Protein AF-F0ZS55-F1 (afdb_monomer_lite)

Organism: Dictyostelium purpureum (NCBI:txid5786)

Secondary structure (DSSP, 8-state):
--EEEETTEEEETTTEEEEEETTEEEEEEEGGG--EEEEEEEEEEEEETTTTEEEEEEEEEEEE-SSS-BS---EE--TTT--BSSTTSEES-EE-SSSTTEEE--TT---B-TT-EEEEEEEE-

Structure (mmCIF, N/CA/C/O backbone):
data_AF-F0ZS55-F1
#
_entry.id   AF-F0ZS55-F1
#
loop_
_atom_site.group_PDB
_atom_site.id
_atom_site.type_symbol
_atom_site.label_atom_id
_atom_site.label_alt_id
_atom_site.label_comp_id
_atom_site.label_asym_id
_atom_site.label_entity_id
_atom_site.label_seq_id
_atom_site.pdbx_PDB_ins_code
_atom_site.Cartn_x
_atom_site.Cartn_y
_atom_site.Cartn_z
_atom_site.occupancy
_atom_site.B_iso_or_equiv
_atom_site.auth_seq_id
_atom_site.auth_comp_id
_atom_site.auth_asym_id
_atom_site.auth_atom_id
_atom_site.pdbx_PDB_model_num
ATOM 1 N N . SER A 1 1 ? 10.997 18.902 4.520 1.00 51.28 1 SER A N 1
ATOM 2 C CA . SER A 1 1 ? 10.931 17.655 3.742 1.00 51.28 1 SER A CA 1
ATOM 3 C C . SER A 1 1 ? 11.468 16.533 4.586 1.00 51.28 1 SER A C 1
ATOM 5 O O . SER A 1 1 ? 12.341 16.798 5.405 1.00 51.28 1 SER A O 1
ATOM 7 N N . PHE A 1 2 ? 10.948 15.321 4.417 1.00 63.56 2 PHE A N 1
ATOM 8 C CA . PHE A 1 2 ? 11.659 14.123 4.849 1.00 63.56 2 PHE A CA 1
ATOM 9 C C . PHE A 1 2 ? 12.439 13.619 3.635 1.00 63.56 2 PHE A C 1
ATOM 11 O O . PHE A 1 2 ? 11.859 13.482 2.559 1.00 63.56 2 PHE A O 1
ATOM 18 N N . ASN A 1 3 ? 13.739 13.416 3.778 1.00 79.75 3 ASN A N 1
ATOM 19 C CA . ASN A 1 3 ? 14.550 12.845 2.710 1.00 79.75 3 ASN A CA 1
ATOM 20 C C . ASN A 1 3 ? 14.797 11.372 3.027 1.00 79.75 3 ASN A C 1
ATOM 22 O O . ASN A 1 3 ? 14.890 11.013 4.201 1.00 79.75 3 ASN A O 1
ATOM 26 N N . TYR A 1 4 ? 14.907 10.526 2.008 1.00 75.19 4 TYR A N 1
ATOM 27 C CA . TYR A 1 4 ? 15.179 9.101 2.195 1.00 75.19 4 TYR A CA 1
ATOM 28 C C . TYR A 1 4 ? 16.254 8.605 1.229 1.00 75.19 4 TYR A C 1
ATOM 30 O O . TYR A 1 4 ? 16.456 9.162 0.147 1.00 75.19 4 TYR A O 1
ATOM 38 N N . SER A 1 5 ? 16.979 7.572 1.652 1.00 79.19 5 SER A N 1
ATOM 39 C CA . SER A 1 5 ? 18.121 7.041 0.910 1.00 79.19 5 SER A CA 1
ATOM 40 C C . SER A 1 5 ? 17.681 6.179 -0.273 1.00 79.19 5 SER A C 1
ATOM 42 O O . SER A 1 5 ? 16.816 5.313 -0.142 1.00 79.19 5 SER A O 1
ATOM 44 N N . CYS A 1 6 ? 18.347 6.369 -1.408 1.00 81.19 6 CYS A N 1
ATOM 45 C CA . CYS A 1 6 ? 18.197 5.596 -2.635 1.00 81.19 6 CYS A CA 1
ATOM 46 C C . CYS A 1 6 ? 19.583 5.194 -3.156 1.00 81.19 6 CYS A C 1
ATOM 48 O O . CYS A 1 6 ? 20.138 5.816 -4.060 1.00 81.19 6 CYS A O 1
ATOM 50 N N . GLY A 1 7 ? 20.208 4.191 -2.534 1.00 81.38 7 GLY A N 1
ATOM 51 C CA . GLY A 1 7 ? 21.609 3.861 -2.819 1.00 81.38 7 GLY A CA 1
ATOM 52 C C . GLY A 1 7 ? 22.531 5.039 -2.475 1.00 81.38 7 GLY A C 1
ATOM 53 O O . GLY A 1 7 ? 22.480 5.495 -1.334 1.00 81.38 7 GLY A O 1
ATOM 54 N N . PRO A 1 8 ? 23.355 5.547 -3.414 1.00 82.25 8 PRO A N 1
ATOM 55 C CA . PRO A 1 8 ? 24.202 6.715 -3.165 1.00 82.25 8 PRO A CA 1
ATOM 56 C C . PRO A 1 8 ? 23.432 8.049 -3.200 1.00 82.25 8 PRO A C 1
ATOM 58 O O . PRO A 1 8 ? 24.017 9.091 -2.913 1.00 82.25 8 PRO A O 1
ATOM 61 N N . TYR A 1 9 ? 22.144 8.040 -3.563 1.00 84.19 9 TYR A N 1
ATOM 62 C CA . TYR A 1 9 ? 21.318 9.238 -3.713 1.00 84.19 9 TYR A CA 1
ATOM 63 C C . TYR A 1 9 ? 20.418 9.478 -2.495 1.00 84.19 9 TYR A C 1
ATOM 65 O O . TYR A 1 9 ? 20.112 8.565 -1.728 1.00 84.19 9 TYR A O 1
ATOM 73 N N . THR A 1 10 ? 19.969 10.720 -2.326 1.00 86.38 10 THR A N 1
ATOM 74 C CA . THR A 1 10 ? 19.010 11.135 -1.292 1.00 86.38 10 THR A CA 1
ATOM 75 C C . THR A 1 10 ? 17.831 11.820 -1.973 1.00 86.38 10 THR A C 1
ATOM 77 O O . THR A 1 10 ? 18.032 12.866 -2.583 1.00 86.38 10 THR A O 1
ATOM 80 N N . CYS A 1 11 ? 16.634 11.237 -1.884 1.00 85.88 11 CYS A N 1
ATOM 81 C CA . CYS A 1 11 ? 15.445 11.722 -2.593 1.00 85.88 11 CYS A CA 1
ATOM 82 C C . CYS A 1 11 ? 14.541 12.556 -1.675 1.00 85.88 11 CYS A C 1
ATOM 84 O O . CYS A 1 11 ? 14.368 12.209 -0.499 1.00 85.88 11 CYS A O 1
ATOM 86 N N . ASP A 1 12 ? 13.916 13.612 -2.203 1.00 85.38 12 ASP A N 1
ATOM 87 C CA . ASP A 1 12 ? 12.856 14.346 -1.497 1.00 85.38 12 ASP A CA 1
ATOM 88 C C . ASP A 1 12 ? 11.537 13.558 -1.567 1.00 85.38 12 ASP A C 1
ATOM 90 O O . ASP A 1 12 ? 10.922 13.428 -2.625 1.00 85.38 12 ASP A O 1
ATOM 94 N N . SER A 1 13 ? 11.053 13.070 -0.418 1.00 76.06 13 SER A N 1
ATOM 95 C CA . SER A 1 13 ? 9.798 12.297 -0.312 1.00 76.06 13 SER A CA 1
ATOM 96 C C . SER A 1 13 ? 8.555 12.974 -0.892 1.00 76.06 13 SER A C 1
ATOM 98 O O . SER A 1 13 ? 7.564 12.292 -1.170 1.00 76.06 13 SER A O 1
ATOM 100 N N . LYS A 1 14 ? 8.562 14.299 -1.070 1.00 78.38 14 LYS A N 1
ATOM 101 C CA . LYS A 1 14 ? 7.415 15.025 -1.624 1.00 78.38 14 LYS A CA 1
ATOM 102 C C . LYS A 1 14 ? 7.340 14.956 -3.141 1.00 78.38 14 LYS A C 1
ATOM 104 O O . LYS A 1 14 ? 6.233 14.979 -3.675 1.00 78.38 14 LYS A O 1
ATOM 109 N N . VAL A 1 15 ? 8.483 14.909 -3.818 1.00 82.31 15 VAL A N 1
ATOM 110 C CA . VAL A 1 15 ? 8.566 15.117 -5.273 1.00 82.31 15 VAL A CA 1
ATOM 111 C C . VAL A 1 15 ? 9.338 14.026 -6.002 1.00 82.31 15 VAL A C 1
ATOM 113 O O . VAL A 1 15 ? 9.244 13.960 -7.219 1.00 82.31 15 VAL A O 1
ATOM 116 N N . GLU A 1 16 ? 10.042 13.137 -5.302 1.00 86.81 16 GLU A N 1
ATOM 117 C CA . GLU A 1 16 ? 10.911 12.131 -5.913 1.00 86.81 16 GLU A CA 1
ATOM 118 C C . GLU A 1 16 ? 10.654 10.713 -5.398 1.00 86.81 16 GLU A C 1
ATOM 120 O O . GLU A 1 16 ? 10.318 10.469 -4.233 1.00 86.81 16 GLU A O 1
ATOM 125 N N . VAL A 1 17 ? 10.870 9.752 -6.294 1.00 84.38 17 VAL A 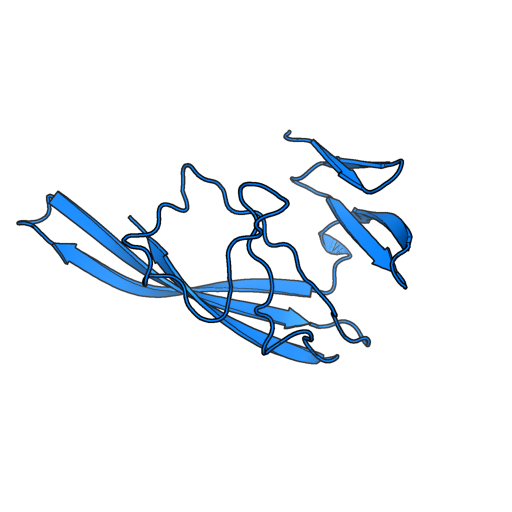N 1
ATOM 126 C CA . VAL A 1 17 ? 10.759 8.316 -6.049 1.00 84.38 17 VAL A CA 1
ATOM 127 C C . VAL A 1 17 ? 12.109 7.654 -6.326 1.00 84.38 17 VAL A C 1
ATOM 129 O O . VAL A 1 17 ? 12.734 7.921 -7.350 1.00 84.38 17 VAL A O 1
ATOM 132 N N . CYS A 1 18 ? 12.565 6.790 -5.420 1.00 84.50 18 CYS A N 1
ATOM 133 C CA . CYS A 1 18 ? 13.735 5.953 -5.653 1.00 84.50 18 CYS A CA 1
ATOM 134 C C . CYS A 1 18 ? 13.393 4.861 -6.665 1.00 84.50 18 CYS A C 1
ATOM 136 O O . CYS A 1 18 ? 12.535 4.016 -6.399 1.00 84.50 18 CYS A O 1
ATOM 138 N N . GLN A 1 19 ? 14.068 4.866 -7.812 1.00 84.25 19 GLN A N 1
ATOM 139 C CA . GLN A 1 19 ? 13.919 3.830 -8.823 1.00 84.25 19 GLN A CA 1
ATOM 140 C C . GLN A 1 19 ? 15.082 2.843 -8.741 1.00 84.25 19 GLN A C 1
ATOM 142 O O . GLN A 1 19 ? 16.249 3.234 -8.712 1.00 84.25 19 GLN A O 1
ATOM 147 N N . SER A 1 20 ? 14.761 1.551 -8.765 1.00 81.25 20 SER A N 1
ATOM 148 C CA . SER A 1 20 ? 15.753 0.492 -8.934 1.00 81.25 20 SER A CA 1
ATOM 149 C C . SER A 1 20 ? 15.449 -0.292 -10.208 1.00 81.25 20 SER A C 1
ATOM 151 O O . SER A 1 20 ? 14.344 -0.811 -10.374 1.00 81.25 20 SER A O 1
ATOM 153 N N . ILE A 1 21 ? 16.426 -0.404 -11.106 1.00 77.06 21 ILE A N 1
ATOM 154 C CA . ILE A 1 21 ? 16.320 -1.177 -12.347 1.00 77.06 21 ILE A CA 1
ATOM 155 C C . ILE A 1 21 ? 17.273 -2.367 -12.238 1.00 77.06 21 ILE A C 1
ATOM 157 O O . ILE A 1 21 ? 18.453 -2.207 -11.943 1.00 77.06 21 ILE A O 1
ATOM 161 N N . TYR A 1 22 ? 16.749 -3.583 -12.422 1.00 79.56 22 TYR A N 1
ATOM 162 C CA . TYR A 1 22 ? 17.505 -4.835 -12.244 1.00 79.56 22 TYR A CA 1
ATOM 163 C C . TYR A 1 22 ? 18.205 -4.957 -10.874 1.00 79.56 22 TYR A C 1
ATOM 165 O O . TYR A 1 22 ? 19.289 -5.521 -10.768 1.00 79.56 22 TYR A O 1
ATOM 173 N N . GLY A 1 23 ? 17.587 -4.417 -9.817 1.00 72.00 23 GLY A N 1
ATOM 174 C CA . GLY A 1 23 ? 18.137 -4.442 -8.455 1.00 72.00 23 GLY A CA 1
ATOM 175 C C . GLY A 1 23 ? 19.228 -3.402 -8.180 1.00 72.00 23 GLY A C 1
ATOM 176 O O . GLY A 1 23 ? 19.738 -3.345 -7.065 1.00 72.00 23 GLY A O 1
ATOM 177 N N . ILE A 1 24 ? 19.565 -2.558 -9.157 1.00 77.38 24 ILE A N 1
ATOM 178 C CA . ILE A 1 24 ? 20.514 -1.455 -9.003 1.00 77.38 24 ILE A CA 1
ATOM 179 C C . ILE A 1 24 ? 19.715 -0.169 -8.808 1.00 77.38 24 ILE A C 1
ATOM 181 O O . ILE A 1 24 ? 18.821 0.121 -9.599 1.00 77.38 24 ILE A O 1
ATOM 185 N N . ASN A 1 25 ? 20.021 0.593 -7.755 1.00 80.81 25 ASN A N 1
ATOM 186 C CA . ASN A 1 25 ? 19.424 1.913 -7.539 1.00 80.81 25 ASN A CA 1
ATOM 187 C C . ASN A 1 25 ? 19.884 2.861 -8.654 1.00 80.81 25 ASN A C 1
ATOM 189 O O . ASN A 1 25 ? 21.054 3.233 -8.698 1.00 80.81 25 ASN A O 1
ATOM 193 N N . ASP A 1 26 ? 18.955 3.222 -9.536 1.00 81.19 26 ASP A N 1
ATOM 194 C CA . ASP A 1 26 ? 19.176 4.050 -10.731 1.00 81.19 26 ASP A CA 1
ATOM 195 C C . ASP A 1 26 ? 18.955 5.550 -10.448 1.00 81.19 26 ASP A C 1
ATOM 197 O O . ASP A 1 26 ? 19.153 6.405 -11.304 1.00 81.19 26 ASP A O 1
ATOM 201 N N . GLY A 1 27 ? 18.580 5.880 -9.207 1.00 86.44 27 GLY A N 1
ATOM 202 C CA . GLY A 1 27 ? 18.526 7.242 -8.690 1.00 86.44 27 GLY A CA 1
ATOM 203 C C . GLY A 1 27 ? 17.133 7.721 -8.305 1.00 86.44 27 GLY A C 1
ATOM 204 O O . GLY A 1 27 ? 16.163 6.960 -8.255 1.00 86.44 27 GLY A O 1
ATOM 205 N N . CYS A 1 28 ? 17.068 9.011 -7.977 1.00 88.12 28 CYS A N 1
ATOM 206 C CA . CYS A 1 28 ? 15.828 9.713 -7.679 1.00 88.12 28 CYS A CA 1
ATOM 207 C C . CYS A 1 28 ? 15.210 10.188 -8.991 1.00 88.12 28 CYS A C 1
ATOM 209 O O . CYS A 1 28 ? 15.824 10.958 -9.732 1.00 88.12 28 CYS A O 1
ATOM 211 N N . ILE A 1 29 ? 13.996 9.733 -9.277 1.00 88.62 29 ILE A N 1
ATOM 212 C CA . ILE A 1 29 ? 13.216 10.228 -10.407 1.00 88.62 29 ILE A CA 1
ATOM 213 C C . ILE A 1 29 ? 12.068 11.098 -9.892 1.00 88.62 29 ILE A C 1
ATOM 215 O O . ILE A 1 29 ? 11.492 10.782 -8.848 1.00 88.62 29 ILE A O 1
ATOM 219 N N . PRO A 1 30 ? 11.697 12.173 -10.604 1.00 85.75 30 PRO A N 1
ATOM 220 C CA . PRO A 1 30 ? 10.520 12.950 -10.250 1.00 85.75 30 PRO A CA 1
ATOM 221 C C . PRO A 1 30 ? 9.265 12.074 -10.242 1.00 85.75 30 PRO A C 1
ATOM 223 O O . PRO A 1 30 ? 9.068 11.240 -11.131 1.00 85.75 30 PRO A O 1
ATOM 226 N N . ARG A 1 31 ? 8.408 12.257 -9.240 1.00 77.94 31 ARG A N 1
ATOM 227 C CA . ARG A 1 31 ? 7.209 11.443 -9.015 1.00 77.94 31 ARG A CA 1
ATOM 228 C C . ARG A 1 31 ? 6.223 11.548 -10.172 1.00 77.94 31 ARG A C 1
ATOM 230 O O . ARG A 1 31 ? 5.559 10.572 -10.487 1.00 77.94 31 ARG A O 1
ATOM 237 N N . GLU A 1 32 ? 6.167 12.693 -10.842 1.00 77.75 32 GLU A N 1
ATOM 238 C CA . GLU A 1 32 ? 5.361 12.914 -12.043 1.00 77.75 32 GLU A CA 1
ATOM 239 C C . GLU A 1 32 ? 5.843 12.123 -13.266 1.00 77.75 32 GLU A C 1
ATOM 241 O O . GLU A 1 32 ? 5.091 11.974 -14.223 1.00 77.75 32 GLU A O 1
ATOM 246 N N . LYS A 1 33 ? 7.079 11.607 -13.244 1.00 80.19 33 LYS A N 1
ATOM 247 C CA . LYS A 1 33 ? 7.604 10.690 -14.267 1.00 80.19 33 LYS A CA 1
ATOM 248 C C . LYS A 1 33 ? 7.395 9.222 -13.901 1.00 80.19 33 LYS A C 1
ATOM 250 O O . LYS A 1 33 ? 7.775 8.343 -14.673 1.00 80.19 33 LYS A O 1
ATOM 255 N N . LEU A 1 34 ? 6.846 8.944 -12.718 1.00 78.38 34 LEU A N 1
ATOM 256 C CA . LEU A 1 34 ? 6.515 7.593 -12.310 1.00 78.38 34 LEU A CA 1
ATOM 257 C C . LEU A 1 34 ? 5.174 7.210 -12.940 1.00 78.38 34 LEU A C 1
ATOM 259 O O . LEU A 1 34 ? 4.115 7.622 -12.477 1.00 78.38 34 LEU A O 1
ATOM 263 N N . ASP A 1 35 ? 5.210 6.334 -13.938 1.00 83.19 35 ASP A N 1
ATOM 264 C CA . ASP A 1 35 ? 4.004 5.744 -14.537 1.00 83.19 35 ASP A CA 1
ATOM 265 C C . ASP A 1 35 ? 3.366 4.661 -13.633 1.00 83.19 35 ASP A C 1
ATOM 267 O O . ASP A 1 35 ? 2.630 3.784 -14.083 1.00 83.19 35 ASP A O 1
ATOM 271 N N . VAL A 1 36 ? 3.628 4.704 -12.327 1.00 88.50 36 VAL A N 1
ATOM 272 C CA . VAL A 1 36 ? 2.984 3.864 -11.314 1.00 88.50 36 VAL A CA 1
ATOM 273 C C . VAL A 1 36 ? 2.168 4.778 -10.416 1.00 88.50 36 VAL A C 1
ATOM 275 O O . VAL A 1 36 ? 2.702 5.719 -9.831 1.00 88.50 36 VAL A O 1
ATOM 278 N N . SER A 1 37 ? 0.873 4.510 -10.292 1.00 90.06 37 SER A N 1
ATOM 279 C CA . SER A 1 37 ? -0.025 5.324 -9.474 1.00 90.06 37 SER A CA 1
ATOM 280 C C . SER A 1 37 ? -0.673 4.500 -8.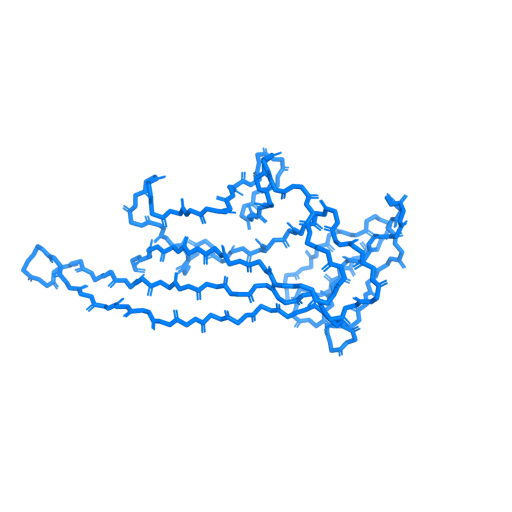373 1.00 90.06 37 SER A C 1
ATOM 282 O O . SER A 1 37 ? -0.863 3.293 -8.503 1.00 90.06 37 SER A O 1
ATOM 284 N N . ILE A 1 38 ? -1.002 5.171 -7.271 1.00 92.19 38 ILE A N 1
ATOM 285 C CA . ILE A 1 38 ? -1.829 4.623 -6.201 1.00 92.19 38 ILE A CA 1
ATOM 286 C C . ILE A 1 38 ? -3.069 5.499 -6.065 1.00 92.19 38 ILE A C 1
ATOM 288 O O . ILE A 1 38 ? -2.964 6.723 -5.981 1.00 92.19 38 ILE A O 1
ATOM 292 N N . ILE A 1 39 ? -4.238 4.873 -6.084 1.00 93.88 39 ILE A N 1
ATOM 293 C CA . ILE A 1 39 ? -5.531 5.546 -5.967 1.00 93.88 39 ILE A CA 1
ATOM 294 C C . ILE A 1 39 ? -6.264 4.916 -4.793 1.00 93.88 39 ILE A C 1
ATOM 296 O O . ILE A 1 39 ? -6.464 3.704 -4.781 1.00 93.88 39 ILE A O 1
ATOM 300 N N . THR A 1 40 ? -6.660 5.725 -3.816 1.00 95.25 40 THR A N 1
ATOM 301 C CA . THR A 1 40 ? -7.451 5.279 -2.667 1.00 95.25 40 THR A CA 1
ATOM 302 C C . THR A 1 40 ? -8.920 5.632 -2.862 1.00 95.25 40 THR A C 1
ATOM 304 O O . THR A 1 40 ? -9.264 6.710 -3.349 1.00 95.25 40 THR A O 1
ATOM 307 N N . LYS A 1 41 ? -9.800 4.714 -2.474 1.00 97.19 41 LYS A N 1
ATOM 308 C CA . LYS A 1 41 ? -11.248 4.874 -2.502 1.00 97.19 41 LYS A CA 1
ATOM 309 C C . LYS A 1 41 ? -11.804 4.522 -1.131 1.00 97.19 41 LYS A C 1
ATOM 311 O O . LYS A 1 41 ? -11.598 3.411 -0.655 1.00 97.19 41 LYS A O 1
ATOM 316 N N . GLU A 1 42 ? -12.528 5.455 -0.524 1.00 97.62 42 GLU A N 1
ATOM 317 C CA . GLU A 1 42 ? -13.314 5.174 0.676 1.00 97.62 42 GLU A CA 1
ATOM 318 C C . GLU A 1 42 ? -14.456 4.212 0.329 1.00 97.62 42 GLU A C 1
ATOM 320 O O . GLU A 1 42 ? -15.204 4.433 -0.630 1.00 97.62 42 GLU A O 1
ATOM 325 N N . ILE A 1 43 ? -14.553 3.119 1.081 1.00 98.19 43 ILE A N 1
ATOM 326 C CA . ILE A 1 43 ? -15.578 2.086 0.912 1.00 98.19 43 ILE A CA 1
ATOM 327 C C . ILE A 1 43 ? -16.700 2.282 1.921 1.00 98.19 43 ILE A C 1
ATOM 329 O O . ILE A 1 43 ? -17.871 2.192 1.554 1.00 98.19 43 ILE A O 1
ATOM 333 N N . ASN A 1 44 ? -16.347 2.537 3.179 1.00 97.56 44 ASN A N 1
ATOM 334 C CA . ASN A 1 44 ? -17.303 2.734 4.256 1.00 97.56 44 ASN A CA 1
ATOM 335 C C . ASN A 1 44 ? -16.673 3.516 5.411 1.00 97.56 44 ASN A C 1
ATOM 337 O O . ASN A 1 44 ? -15.473 3.395 5.646 1.00 97.56 44 ASN A O 1
ATOM 341 N N . SER A 1 45 ? -17.513 4.214 6.169 1.00 97.56 45 SER A N 1
ATOM 342 C CA . SER A 1 45 ? -17.145 4.934 7.387 1.00 97.56 45 SER A CA 1
ATOM 343 C C . SER A 1 45 ? -18.202 4.681 8.456 1.00 97.56 45 SER A C 1
ATOM 345 O O . SER A 1 45 ? -19.400 4.774 8.179 1.00 97.56 45 SER A O 1
ATOM 347 N N . TRP A 1 46 ? -17.788 4.338 9.674 1.00 97.19 46 TRP A N 1
ATOM 348 C CA . TRP A 1 46 ? -18.708 4.088 10.785 1.00 97.19 46 TRP A CA 1
ATOM 349 C C . TRP A 1 46 ? -18.083 4.455 12.125 1.00 97.19 46 TRP A C 1
ATOM 351 O O . TRP A 1 46 ? -16.878 4.675 12.232 1.00 97.19 46 TRP A O 1
ATOM 361 N N . SER A 1 47 ? -18.925 4.508 13.153 1.00 96.50 47 SER A N 1
ATOM 362 C CA . SER A 1 47 ? -18.489 4.754 14.520 1.00 96.50 47 SER A CA 1
ATOM 363 C C . SER A 1 47 ? -18.901 3.607 15.433 1.00 96.50 47 SER A C 1
ATOM 365 O O . SER A 1 47 ? -19.989 3.045 15.293 1.00 96.50 47 SER A O 1
ATOM 367 N N . GLU A 1 48 ? -18.052 3.284 16.400 1.00 93.19 48 GLU A N 1
ATOM 368 C CA . GLU A 1 48 ? -18.325 2.297 17.446 1.00 93.19 48 GLU A CA 1
ATOM 369 C C . GLU A 1 48 ? -18.243 2.953 18.834 1.00 93.19 48 GLU A C 1
ATOM 371 O O . GLU A 1 48 ? -17.952 4.147 18.983 1.00 93.19 48 GLU A O 1
ATOM 376 N N . ASN A 1 49 ? -18.584 2.186 19.875 1.00 91.38 49 ASN A N 1
ATOM 377 C CA . ASN A 1 49 ? -18.468 2.615 21.271 1.00 91.38 49 ASN A CA 1
ATOM 378 C C . ASN A 1 49 ? -19.177 3.947 21.589 1.00 91.38 49 ASN A C 1
ATOM 380 O O . ASN A 1 49 ? -18.644 4.806 22.293 1.00 91.38 49 ASN A O 1
ATOM 384 N N . ASN A 1 50 ? -20.418 4.099 21.105 1.00 89.81 50 ASN A N 1
ATOM 385 C CA . ASN A 1 50 ? -21.230 5.318 21.238 1.00 89.81 50 ASN A CA 1
ATOM 386 C C . ASN A 1 50 ? -20.537 6.565 20.651 1.00 89.81 50 ASN A C 1
ATOM 388 O O . ASN A 1 50 ? -20.472 7.604 21.309 1.00 89.81 50 ASN A O 1
ATOM 392 N N . ASN A 1 51 ? -20.036 6.460 19.416 1.00 87.12 51 ASN A N 1
ATOM 393 C CA . ASN A 1 51 ? -19.355 7.529 18.672 1.00 87.12 51 ASN A CA 1
ATOM 394 C C . ASN A 1 51 ? -18.016 7.982 19.273 1.00 87.12 51 ASN A C 1
ATOM 396 O O . ASN A 1 51 ? -17.616 9.134 19.100 1.00 87.12 51 ASN A O 1
ATOM 400 N N . LYS A 1 52 ? -17.330 7.096 19.999 1.00 90.62 52 LYS A N 1
ATOM 401 C CA . LYS A 1 52 ? -16.001 7.389 20.557 1.00 90.62 52 LYS A CA 1
ATOM 402 C C . LYS A 1 52 ? -14.866 6.987 19.628 1.00 90.62 52 LYS A C 1
ATOM 404 O O . LYS A 1 52 ? -13.802 7.591 19.696 1.00 90.62 52 LYS A O 1
ATOM 409 N N . GLU A 1 53 ? -15.106 5.999 18.780 1.00 93.00 53 GLU A N 1
ATOM 410 C CA . GLU A 1 53 ? -14.136 5.473 17.828 1.00 93.00 53 GLU A CA 1
ATOM 411 C C . GLU A 1 53 ? -14.744 5.593 16.440 1.00 93.00 53 GLU A C 1
ATOM 413 O O . GLU A 1 53 ? -15.893 5.195 16.238 1.00 93.00 53 GLU A O 1
ATOM 418 N N . ASN A 1 54 ? -13.998 6.184 15.514 1.00 95.38 54 ASN A N 1
ATOM 419 C CA . ASN A 1 54 ? -14.397 6.308 14.122 1.00 95.38 54 ASN A CA 1
ATOM 420 C C . ASN A 1 54 ? -13.462 5.440 13.304 1.00 95.38 54 ASN A C 1
ATOM 422 O O . ASN A 1 54 ? -12.261 5.461 13.529 1.00 95.38 54 ASN A O 1
ATOM 426 N N . PHE A 1 55 ? -14.022 4.694 12.366 1.00 97.44 55 PHE A N 1
ATOM 427 C CA . PHE A 1 55 ? -13.255 3.834 11.490 1.00 97.44 55 PHE A CA 1
ATOM 428 C C . PHE A 1 55 ? -13.624 4.129 10.050 1.00 97.44 55 PHE A C 1
ATOM 430 O O . PHE A 1 55 ? -14.800 4.322 9.725 1.00 97.44 55 PHE A O 1
ATOM 437 N N . THR A 1 56 ? -12.616 4.125 9.186 1.00 98.00 56 THR A N 1
ATOM 438 C CA . THR A 1 56 ? -12.808 4.259 7.744 1.00 98.00 56 THR A CA 1
ATOM 439 C C . THR A 1 56 ? -12.122 3.118 7.015 1.00 98.00 56 THR A C 1
ATOM 441 O O . THR A 1 56 ? -10.935 2.854 7.213 1.00 98.00 56 THR A O 1
ATOM 444 N N . GLN A 1 57 ? -12.876 2.443 6.154 1.00 98.19 57 GLN A N 1
ATOM 445 C CA . GLN A 1 57 ? -12.384 1.404 5.266 1.00 98.19 57 GLN A CA 1
ATOM 446 C C . GLN A 1 57 ? -12.022 1.996 3.905 1.00 98.19 57 GLN A C 1
ATOM 448 O O . GLN A 1 57 ? -12.833 2.689 3.283 1.00 98.19 57 GLN A O 1
ATOM 453 N N . TYR A 1 58 ? -10.851 1.627 3.396 1.00 98.31 58 TYR A N 1
ATOM 454 C CA . TYR A 1 58 ? -10.373 2.009 2.075 1.00 98.31 58 TYR A CA 1
ATOM 455 C C . TYR A 1 58 ? -9.980 0.794 1.239 1.00 98.31 58 TYR A C 1
ATOM 457 O O . TYR A 1 58 ? -9.365 -0.146 1.743 1.00 98.31 58 TYR A O 1
ATOM 465 N N . ASP A 1 59 ? -10.245 0.888 -0.062 1.00 98.00 59 ASP A N 1
ATOM 466 C CA . ASP A 1 59 ? -9.537 0.119 -1.081 1.00 98.00 59 ASP A CA 1
ATOM 467 C C . ASP A 1 59 ? -8.480 1.017 -1.729 1.00 98.00 59 ASP A C 1
ATOM 469 O O . ASP A 1 59 ? -8.735 2.177 -2.061 1.00 98.00 59 ASP A O 1
ATOM 473 N N . ALA A 1 60 ? -7.292 0.473 -1.949 1.00 97.19 60 ALA A N 1
ATOM 474 C CA . ALA A 1 60 ? -6.186 1.123 -2.624 1.00 97.19 60 ALA A CA 1
ATOM 475 C C . ALA A 1 60 ? -5.771 0.315 -3.856 1.00 97.19 60 ALA A C 1
ATOM 477 O O . ALA A 1 60 ? -5.471 -0.877 -3.784 1.00 97.19 60 ALA A O 1
ATOM 478 N N . ILE A 1 61 ? -5.746 0.988 -5.003 1.00 96.94 61 ILE A N 1
ATOM 479 C CA . ILE A 1 61 ? -5.421 0.407 -6.302 1.00 96.94 61 ILE A CA 1
ATOM 480 C C . ILE A 1 61 ? -4.044 0.912 -6.711 1.00 96.94 61 ILE A C 1
ATOM 482 O O . ILE A 1 61 ? -3.872 2.103 -6.973 1.00 96.94 61 ILE A O 1
ATOM 486 N N . ILE A 1 62 ? -3.075 0.004 -6.787 1.00 95.50 62 ILE A N 1
ATOM 487 C CA . ILE A 1 62 ? -1.765 0.254 -7.384 1.00 95.50 62 ILE A CA 1
ATOM 488 C C . ILE A 1 62 ? -1.873 -0.096 -8.863 1.00 95.50 62 ILE A C 1
ATOM 490 O O . ILE A 1 62 ? -2.081 -1.256 -9.213 1.00 95.50 62 ILE A O 1
ATOM 494 N N . GLN A 1 63 ? -1.733 0.893 -9.735 1.00 95.75 63 GLN A N 1
ATOM 495 C CA . GLN A 1 63 ? -1.760 0.705 -11.177 1.00 95.75 63 GLN A CA 1
ATOM 496 C C . GLN A 1 63 ? -0.335 0.758 -11.728 1.00 95.75 63 GLN A C 1
ATOM 498 O O . GLN A 1 63 ? 0.350 1.775 -11.610 1.00 95.75 63 GLN A O 1
ATOM 503 N N . ASN A 1 64 ? 0.091 -0.327 -12.373 1.00 94.56 64 ASN A N 1
ATOM 504 C CA . ASN A 1 64 ? 1.333 -0.371 -13.125 1.00 94.56 64 ASN A CA 1
ATOM 505 C C . ASN A 1 64 ? 1.074 0.081 -14.574 1.00 94.56 64 ASN A C 1
ATOM 507 O O . ASN A 1 64 ? 0.593 -0.714 -15.380 1.00 94.56 64 ASN A O 1
ATOM 511 N N . ASN A 1 65 ? 1.378 1.337 -14.919 1.00 91.44 65 ASN A N 1
ATOM 512 C CA . ASN A 1 65 ? 1.286 1.822 -16.306 1.00 91.44 65 ASN A CA 1
ATOM 513 C C . ASN A 1 65 ? 2.617 1.727 -17.065 1.00 91.44 65 ASN A C 1
ATOM 515 O O . ASN A 1 65 ? 2.666 2.104 -18.235 1.00 91.44 65 ASN A O 1
ATOM 519 N N . VAL A 1 66 ? 3.686 1.198 -16.452 1.00 86.56 66 VAL A N 1
ATOM 520 C CA . VAL A 1 66 ? 4.930 0.938 -17.186 1.00 86.56 66 VAL A CA 1
ATOM 521 C C . VAL A 1 66 ? 4.814 -0.331 -18.033 1.00 86.56 66 VAL A C 1
ATOM 523 O O . VAL A 1 66 ? 4.014 -1.233 -17.778 1.00 86.56 66 VAL A O 1
ATOM 526 N N . ASN A 1 67 ? 5.681 -0.443 -19.038 1.00 88.00 67 ASN A N 1
ATOM 527 C CA . ASN A 1 67 ? 5.797 -1.615 -19.910 1.00 88.00 67 ASN A CA 1
ATOM 528 C C . ASN A 1 67 ? 6.647 -2.754 -19.309 1.00 88.00 67 ASN A C 1
ATOM 530 O O . ASN A 1 67 ? 7.219 -3.554 -20.050 1.00 88.00 67 ASN A O 1
ATOM 534 N N . ARG A 1 68 ? 6.777 -2.810 -17.978 1.00 87.75 68 ARG A N 1
ATOM 535 C CA . ARG A 1 68 ? 7.583 -3.806 -17.257 1.00 87.75 68 ARG A CA 1
ATOM 536 C C . ARG A 1 68 ? 6.873 -4.272 -15.998 1.00 87.75 68 ARG A C 1
ATOM 538 O O . ARG A 1 68 ? 6.042 -3.567 -15.440 1.00 87.75 68 ARG A O 1
ATOM 545 N N . ASP A 1 69 ? 7.255 -5.449 -15.536 1.00 90.62 69 ASP A N 1
ATOM 546 C CA . ASP A 1 69 ? 6.757 -6.013 -14.291 1.00 90.62 69 ASP A CA 1
ATOM 547 C C . ASP A 1 69 ? 7.384 -5.318 -13.077 1.00 90.62 69 ASP A C 1
ATOM 549 O O . ASP A 1 69 ? 8.607 -5.179 -12.986 1.00 90.62 69 ASP A O 1
ATOM 553 N N . ILE A 1 70 ? 6.554 -4.934 -12.108 1.00 90.25 70 ILE A N 1
ATOM 554 C CA . ILE A 1 70 ? 7.007 -4.455 -10.799 1.00 90.25 70 ILE A CA 1
ATOM 555 C C . ILE A 1 70 ? 7.201 -5.674 -9.907 1.00 90.25 70 ILE A C 1
ATOM 557 O O . ILE A 1 70 ? 6.224 -6.328 -9.563 1.00 90.25 70 ILE A O 1
ATOM 561 N N . LYS A 1 71 ? 8.444 -5.979 -9.524 1.00 89.75 71 LYS A N 1
ATOM 562 C CA . LYS A 1 71 ? 8.768 -7.108 -8.627 1.00 89.75 71 LYS A CA 1
ATOM 563 C C . LYS A 1 71 ? 8.565 -6.802 -7.144 1.00 89.75 71 LYS A C 1
ATOM 565 O O . LYS A 1 71 ? 8.363 -7.703 -6.347 1.00 89.75 71 LYS A O 1
ATOM 570 N N . GLN A 1 72 ? 8.642 -5.535 -6.761 1.00 89.44 72 GLN A N 1
ATOM 571 C CA . GLN A 1 72 ? 8.348 -5.096 -5.404 1.00 89.44 72 GLN A CA 1
ATOM 572 C C . GLN A 1 72 ? 7.983 -3.615 -5.431 1.00 89.44 72 GLN A C 1
ATOM 574 O O . GLN A 1 72 ? 8.521 -2.859 -6.242 1.00 89.44 72 GLN A O 1
ATOM 579 N N . ILE A 1 73 ? 7.093 -3.205 -4.534 1.00 89.06 73 ILE A N 1
ATOM 580 C CA . ILE A 1 73 ? 6.778 -1.804 -4.275 1.00 89.06 73 ILE A CA 1
ATOM 581 C C . ILE A 1 73 ? 6.853 -1.555 -2.772 1.00 89.06 73 ILE A C 1
ATOM 583 O O . ILE A 1 73 ? 6.419 -2.384 -1.983 1.00 89.06 73 ILE A O 1
ATOM 587 N N . TYR A 1 74 ? 7.412 -0.411 -2.389 1.00 89.81 74 TYR A N 1
ATOM 588 C CA . TYR A 1 74 ? 7.476 0.028 -0.999 1.00 89.81 74 TYR A CA 1
ATOM 589 C C . TYR A 1 74 ? 6.559 1.238 -0.857 1.00 89.81 74 TYR A C 1
ATOM 591 O O . TYR A 1 74 ? 6.879 2.327 -1.337 1.00 89.81 74 TYR A O 1
ATOM 599 N N . VAL A 1 75 ? 5.398 1.044 -0.241 1.00 90.19 75 VAL A N 1
ATOM 600 C CA . VAL A 1 75 ? 4.429 2.116 -0.007 1.00 90.19 75 VAL A CA 1
ATOM 601 C C . VAL A 1 75 ? 4.677 2.679 1.382 1.00 90.19 75 VAL A C 1
ATOM 603 O O . VAL A 1 75 ? 4.405 2.013 2.377 1.00 90.19 75 VAL A O 1
ATOM 606 N N . TYR A 1 76 ? 5.209 3.896 1.452 1.00 89.44 76 TYR A N 1
ATOM 607 C CA . TYR A 1 76 ? 5.358 4.599 2.723 1.00 89.44 76 TYR A CA 1
ATOM 608 C C . TYR A 1 76 ? 3.985 4.946 3.311 1.00 89.44 76 TYR A C 1
ATOM 610 O O . TYR A 1 76 ? 3.128 5.494 2.611 1.00 89.44 76 TYR A O 1
ATOM 618 N N . ILE A 1 77 ? 3.810 4.675 4.601 1.00 90.19 77 ILE A N 1
ATOM 619 C CA . ILE A 1 77 ? 2.632 5.057 5.381 1.00 90.19 77 ILE A CA 1
ATOM 620 C C . ILE A 1 77 ? 3.018 6.120 6.413 1.00 90.19 77 ILE A C 1
ATOM 622 O O . ILE A 1 77 ? 4.051 6.019 7.069 1.00 90.19 77 ILE A O 1
ATOM 626 N N . ASP A 1 78 ? 2.194 7.159 6.559 1.00 88.88 78 ASP A N 1
ATOM 627 C CA . ASP A 1 78 ? 2.374 8.157 7.619 1.00 88.88 78 ASP A CA 1
ATOM 628 C C . ASP A 1 78 ? 1.829 7.570 8.932 1.00 88.88 78 ASP A C 1
ATOM 630 O O . ASP A 1 78 ? 0.608 7.445 9.060 1.00 88.88 78 ASP A O 1
ATOM 634 N N . PRO A 1 79 ? 2.676 7.230 9.921 1.00 87.12 79 PRO A N 1
ATOM 635 C CA . PRO A 1 79 ? 2.237 6.548 11.140 1.00 87.12 79 PRO A CA 1
ATOM 636 C C . PRO A 1 79 ? 1.291 7.390 12.005 1.00 87.12 79 PRO A C 1
ATOM 638 O O . PRO A 1 79 ? 0.662 6.862 12.915 1.00 87.12 79 PRO A O 1
ATOM 641 N N . LYS A 1 80 ? 1.168 8.701 11.746 1.00 89.19 80 LYS A N 1
ATOM 642 C CA . LYS A 1 80 ? 0.197 9.566 12.435 1.00 89.19 80 LYS A CA 1
ATOM 643 C C . LYS A 1 80 ? -1.192 9.551 11.800 1.00 89.19 80 LYS A C 1
ATOM 645 O O . LYS A 1 80 ? -2.119 10.085 12.396 1.00 89.19 80 LYS A O 1
ATOM 650 N N . LYS A 1 81 ? -1.311 9.034 10.577 1.00 89.12 81 LYS A N 1
ATOM 651 C CA . LYS A 1 81 ? -2.555 9.012 9.789 1.00 89.12 81 LYS A CA 1
ATOM 652 C C . LYS A 1 81 ? -2.991 7.607 9.401 1.00 89.12 81 LYS A C 1
ATOM 654 O O . LYS A 1 81 ? -4.133 7.410 9.022 1.00 89.12 81 LYS A O 1
ATOM 659 N N . PHE A 1 82 ? -2.065 6.659 9.429 1.00 93.06 82 PHE A N 1
ATOM 660 C CA . PHE A 1 82 ? -2.295 5.265 9.104 1.00 93.06 82 PHE A CA 1
ATOM 661 C C . PHE A 1 82 ? -2.205 4.448 10.393 1.00 93.06 82 PHE A C 1
ATOM 663 O O . PHE A 1 82 ? -1.204 3.786 10.661 1.00 93.06 82 PHE A O 1
ATOM 670 N N . ILE A 1 83 ? -3.238 4.566 11.225 1.00 95.06 83 ILE A N 1
ATOM 671 C CA . ILE A 1 83 ? -3.380 3.801 12.463 1.00 95.06 83 ILE A CA 1
ATOM 672 C C . ILE A 1 83 ? -4.401 2.711 12.169 1.00 95.06 83 ILE A C 1
ATOM 674 O O . ILE A 1 83 ? -5.582 3.002 12.019 1.00 95.06 83 ILE A O 1
ATOM 678 N N . LEU A 1 84 ? -3.931 1.476 11.991 1.00 95.75 84 LEU A N 1
ATOM 679 C CA . LEU A 1 84 ? -4.815 0.343 11.724 1.00 95.75 84 LEU A CA 1
ATOM 680 C C . LEU A 1 84 ? -5.708 0.086 12.936 1.00 95.75 84 LEU A C 1
ATOM 682 O O . LEU A 1 84 ? -5.200 0.027 14.054 1.00 95.75 84 LEU A O 1
ATOM 686 N N . ARG A 1 85 ? -6.998 -0.163 12.690 1.00 95.00 85 ARG A N 1
ATOM 687 C CA . ARG A 1 85 ? -7.959 -0.548 13.736 1.00 95.00 85 ARG A CA 1
ATOM 688 C C . ARG A 1 85 ? -7.497 -1.779 14.527 1.00 95.00 85 ARG A C 1
ATOM 690 O O . ARG A 1 85 ? -7.630 -1.838 15.744 1.00 95.00 85 ARG A O 1
ATOM 697 N N . ASP A 1 86 ? -6.991 -2.794 13.829 1.00 94.00 86 ASP A N 1
ATOM 698 C CA . ASP A 1 86 ? -6.437 -4.014 14.419 1.00 94.00 86 ASP A CA 1
ATOM 699 C C . ASP A 1 86 ? -5.486 -4.737 1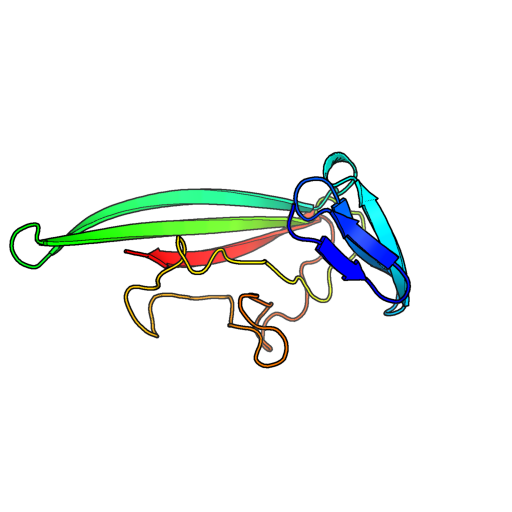3.444 1.00 94.00 86 ASP A C 1
ATOM 701 O O . ASP A 1 86 ? -5.317 -4.347 12.288 1.00 94.00 86 ASP A O 1
ATOM 705 N N . ASN A 1 87 ? -4.877 -5.840 13.890 1.00 91.12 87 ASN A N 1
ATOM 706 C CA . ASN A 1 87 ? -3.933 -6.625 13.081 1.00 91.12 87 ASN A CA 1
ATOM 707 C C . ASN A 1 87 ? -4.560 -7.298 11.843 1.00 91.12 87 ASN A C 1
ATOM 709 O O . ASN A 1 87 ? -3.823 -7.764 10.976 1.00 91.12 87 ASN A O 1
ATOM 713 N N . SER A 1 88 ? -5.890 -7.393 11.761 1.00 95.25 88 SER A N 1
ATOM 714 C CA . SER A 1 88 ? -6.614 -7.953 10.610 1.00 95.25 88 SER A CA 1
ATOM 715 C C . SER A 1 88 ? -7.116 -6.886 9.635 1.00 95.25 88 SER A C 1
ATOM 717 O O . SER A 1 88 ? -7.622 -7.205 8.562 1.00 95.25 88 SER A O 1
ATOM 719 N N . SER A 1 89 ? -6.928 -5.614 9.983 1.00 97.19 89 SER A N 1
ATOM 720 C CA . SER A 1 89 ? -7.411 -4.452 9.243 1.00 97.19 89 SER A CA 1
ATOM 721 C C . SER A 1 89 ? -6.524 -4.062 8.062 1.00 97.19 89 SER A C 1
ATOM 723 O O . SER A 1 89 ? -6.661 -2.959 7.550 1.00 97.19 89 SER A O 1
ATOM 725 N N . LEU A 1 90 ? -5.621 -4.938 7.621 1.00 97.56 90 LEU A N 1
ATOM 726 C CA . LEU A 1 90 ? -4.842 -4.807 6.391 1.00 97.56 90 LEU A CA 1
ATOM 727 C C . LEU A 1 90 ? -4.886 -6.146 5.653 1.00 97.56 90 LEU A C 1
ATOM 729 O O . LEU A 1 90 ? -4.549 -7.184 6.221 1.00 97.56 90 LEU A O 1
ATOM 733 N N . TRP A 1 91 ? -5.263 -6.126 4.378 1.00 97.19 91 TRP A N 1
ATOM 734 C CA . TRP A 1 91 ? -5.256 -7.314 3.525 1.00 97.19 91 TRP A CA 1
ATOM 735 C C . TRP A 1 91 ? -4.557 -7.035 2.202 1.00 97.19 91 TRP A C 1
ATOM 737 O O . TRP A 1 91 ? -4.473 -5.896 1.751 1.00 97.19 91 TRP A O 1
ATOM 747 N N . ASN A 1 92 ? -4.049 -8.096 1.572 1.00 96.38 92 ASN A N 1
ATOM 748 C CA . ASN A 1 92 ? -3.291 -8.076 0.316 1.00 96.38 92 ASN A CA 1
ATOM 749 C C . ASN A 1 92 ? -1.979 -7.265 0.330 1.00 96.38 92 ASN A C 1
ATOM 751 O O . ASN A 1 92 ? -1.225 -7.332 -0.626 1.00 96.38 92 ASN A O 1
ATOM 755 N N . MET A 1 93 ? -1.618 -6.570 1.404 1.00 95.69 93 MET A N 1
ATOM 756 C CA . MET A 1 93 ? -0.257 -6.072 1.633 1.00 95.69 93 MET A CA 1
ATOM 757 C C . MET A 1 93 ? 0.208 -6.453 3.031 1.00 95.69 93 MET A C 1
ATOM 759 O O . MET A 1 93 ? -0.607 -6.791 3.888 1.00 95.69 93 MET A O 1
ATOM 763 N N . ILE A 1 94 ? 1.520 -6.411 3.253 1.00 95.25 94 ILE A N 1
ATOM 764 C CA . ILE A 1 94 ? 2.118 -6.687 4.562 1.00 95.25 94 ILE A CA 1
ATOM 765 C C . ILE A 1 94 ? 3.078 -5.562 4.963 1.00 95.25 94 ILE A C 1
ATOM 767 O O . ILE A 1 94 ? 3.697 -4.960 4.081 1.00 95.25 94 ILE A O 1
ATOM 771 N N . PRO A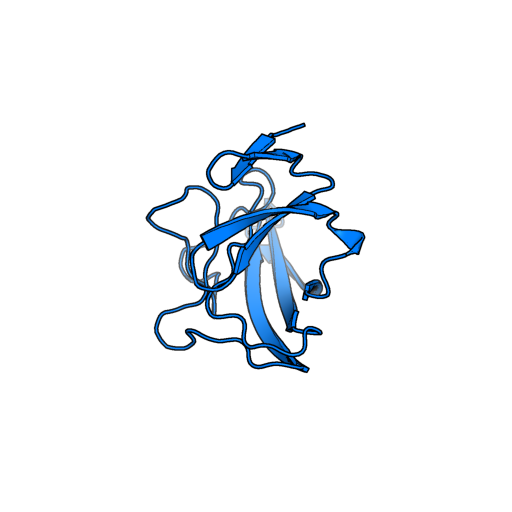 1 95 ? 3.231 -5.269 6.266 1.00 94.06 95 PRO A N 1
ATOM 772 C CA . PRO A 1 95 ? 4.291 -4.390 6.742 1.00 94.06 95 PRO A CA 1
ATOM 773 C C . PRO A 1 95 ? 5.672 -4.957 6.396 1.00 94.06 95 PRO A C 1
ATOM 775 O O . PRO A 1 95 ? 5.917 -6.156 6.548 1.00 94.06 95 PRO A O 1
ATOM 778 N N . ASP A 1 96 ? 6.579 -4.095 5.948 1.00 92.31 96 ASP A N 1
ATOM 779 C CA . ASP A 1 96 ? 7.983 -4.439 5.744 1.00 92.31 96 ASP A CA 1
ATOM 780 C C . ASP A 1 96 ? 8.684 -4.576 7.103 1.00 92.31 96 ASP A C 1
ATOM 782 O O . ASP A 1 96 ? 8.717 -3.644 7.904 1.00 92.31 96 ASP A O 1
ATOM 786 N N . THR A 1 97 ? 9.269 -5.743 7.367 1.00 89.06 97 THR A N 1
ATOM 787 C CA . THR A 1 97 ? 10.0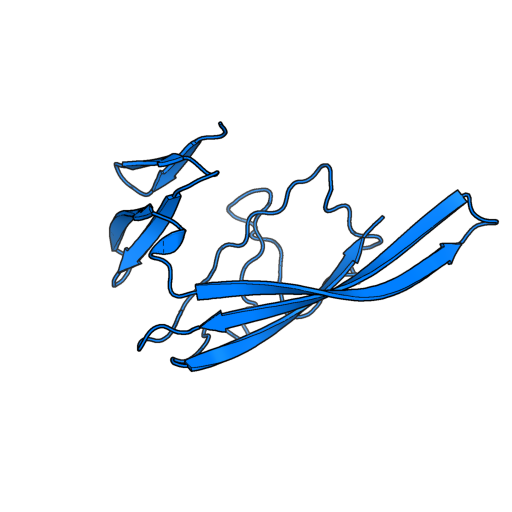10 -6.016 8.609 1.00 89.06 97 THR A CA 1
ATOM 788 C C . THR A 1 97 ? 11.429 -5.449 8.602 1.00 89.06 97 THR A C 1
ATOM 790 O O . THR A 1 97 ? 12.106 -5.471 9.628 1.00 89.06 97 THR A O 1
ATOM 793 N N . THR A 1 98 ? 11.898 -4.958 7.454 1.00 85.62 98 THR A N 1
ATOM 794 C CA . THR A 1 98 ? 13.241 -4.397 7.260 1.00 85.62 98 THR A CA 1
ATOM 795 C C . THR A 1 98 ? 13.246 -2.874 7.160 1.00 85.62 98 THR A C 1
ATOM 797 O O . THR A 1 98 ? 14.297 -2.255 7.338 1.00 85.62 98 THR A O 1
ATOM 800 N N . LYS A 1 99 ? 12.087 -2.261 6.884 1.00 79.56 99 LYS A N 1
ATOM 801 C CA . LYS A 1 99 ? 11.916 -0.810 6.770 1.00 79.56 99 LYS A CA 1
ATOM 802 C C . LYS A 1 99 ? 10.667 -0.367 7.514 1.00 79.56 99 LYS A C 1
ATOM 804 O O . LYS A 1 99 ? 9.549 -0.613 7.066 1.00 79.56 99 LYS A O 1
ATOM 809 N N . ASP A 1 100 ? 10.865 0.379 8.592 1.00 84.69 100 ASP A N 1
ATOM 810 C CA . ASP A 1 100 ? 9.757 0.941 9.356 1.00 84.69 100 ASP A CA 1
ATOM 811 C C . ASP A 1 100 ? 8.815 1.758 8.462 1.00 84.69 100 ASP A C 1
ATOM 813 O O . ASP A 1 100 ? 9.253 2.498 7.574 1.00 84.69 100 ASP A O 1
ATOM 817 N N . ASN A 1 101 ? 7.513 1.656 8.733 1.00 88.50 101 ASN A N 1
ATOM 818 C CA . ASN A 1 101 ? 6.457 2.429 8.071 1.00 88.50 101 ASN A CA 1
ATOM 819 C C . ASN A 1 101 ? 6.367 2.227 6.547 1.00 88.50 101 ASN A C 1
ATOM 821 O O . ASN A 1 101 ? 5.991 3.149 5.821 1.00 88.50 101 ASN A O 1
ATOM 825 N N . HIS A 1 102 ? 6.703 1.036 6.051 1.00 92.38 102 HIS A N 1
ATOM 826 C CA . HIS A 1 102 ? 6.470 0.661 4.658 1.00 92.38 102 HIS A CA 1
ATOM 827 C C . HIS A 1 102 ? 5.557 -0.557 4.567 1.00 92.38 102 HIS A C 1
ATOM 829 O O . HIS A 1 102 ? 5.659 -1.487 5.363 1.00 92.38 102 HIS A O 1
ATOM 835 N N . LEU A 1 103 ? 4.685 -0.557 3.563 1.00 94.69 103 LEU A N 1
ATOM 836 C CA . LEU A 1 103 ? 3.965 -1.741 3.117 1.00 94.69 103 LEU A CA 1
ATOM 837 C C . LEU A 1 103 ? 4.635 -2.294 1.863 1.00 94.69 103 LEU A C 1
ATOM 839 O O . LEU A 1 103 ? 5.052 -1.531 0.985 1.00 94.69 103 LEU A O 1
ATOM 843 N N . ILE A 1 104 ? 4.689 -3.616 1.767 1.00 95.12 104 ILE A N 1
ATOM 844 C CA . ILE A 1 104 ? 5.225 -4.352 0.623 1.00 95.12 104 ILE A CA 1
ATOM 845 C C . ILE A 1 104 ? 4.214 -5.370 0.104 1.00 95.12 104 ILE A C 1
ATOM 847 O O . ILE A 1 104 ? 3.232 -5.717 0.774 1.00 95.12 104 ILE A O 1
ATOM 851 N N . LEU A 1 105 ? 4.461 -5.849 -1.113 1.00 95.31 105 LEU A N 1
ATOM 852 C CA . LEU A 1 105 ? 3.711 -6.965 -1.662 1.00 95.31 105 LEU A CA 1
ATOM 853 C C . LEU A 1 105 ? 3.908 -8.228 -0.805 1.00 95.31 105 LEU A C 1
ATOM 855 O O . LEU A 1 105 ? 5.021 -8.481 -0.333 1.00 95.31 105 LEU A O 1
ATOM 859 N N . PRO A 1 106 ? 2.854 -9.039 -0.625 1.00 93.56 106 PRO A N 1
ATOM 860 C CA . PRO A 1 106 ? 2.941 -10.294 0.099 1.00 93.56 106 PRO A CA 1
ATOM 861 C C . PRO A 1 106 ? 3.676 -11.354 -0.730 1.00 93.56 106 PRO A C 1
ATOM 863 O O . PRO A 1 106 ? 3.694 -11.309 -1.959 1.00 93.56 106 PRO A O 1
ATOM 866 N N . THR A 1 107 ? 4.216 -12.374 -0.064 1.00 89.62 107 THR A N 1
ATOM 867 C CA . THR A 1 107 ? 5.002 -13.450 -0.701 1.00 89.62 107 THR A CA 1
ATOM 868 C C . THR A 1 107 ? 4.220 -14.292 -1.712 1.00 89.62 107 THR A C 1
ATOM 870 O O . THR A 1 107 ? 4.810 -14.918 -2.582 1.00 89.62 107 THR A O 1
ATOM 873 N N . TYR A 1 108 ? 2.887 -14.316 -1.640 1.00 87.50 108 TYR A N 1
ATOM 874 C CA . TYR A 1 108 ? 2.056 -14.987 -2.645 1.00 87.50 108 TYR A CA 1
ATOM 875 C C . TYR A 1 108 ? 1.802 -14.133 -3.900 1.00 87.50 108 TYR A C 1
ATOM 877 O O . TYR A 1 108 ? 1.303 -14.653 -4.894 1.00 87.50 108 TYR A O 1
ATOM 885 N N . GLN A 1 109 ? 2.127 -12.836 -3.870 1.00 87.31 109 GLN A N 1
ATOM 886 C CA . GLN A 1 109 ? 1.967 -11.903 -4.986 1.00 87.31 109 GLN A CA 1
ATOM 887 C C . GLN A 1 109 ? 3.238 -11.063 -5.153 1.00 87.31 109 GLN A C 1
ATOM 889 O O . GLN A 1 109 ? 3.254 -9.867 -4.907 1.00 87.31 109 GLN A O 1
ATOM 894 N N . GLU A 1 110 ? 4.316 -11.666 -5.638 1.00 86.06 110 GLU A N 1
ATOM 895 C CA . GLU A 1 110 ? 5.617 -10.987 -5.765 1.00 86.06 110 GLU A CA 1
ATOM 896 C C . GLU A 1 110 ? 5.752 -10.137 -7.040 1.00 86.06 110 GLU A C 1
ATOM 898 O O . GLU A 1 110 ? 6.852 -9.781 -7.457 1.00 86.06 110 GLU A O 1
ATOM 903 N N . THR A 1 111 ? 4.670 -9.890 -7.781 1.00 92.44 111 THR A N 1
ATOM 904 C CA . THR A 1 111 ? 4.748 -9.112 -9.024 1.00 92.44 111 THR A CA 1
ATOM 905 C C . THR A 1 111 ? 3.436 -8.405 -9.343 1.00 92.44 111 THR A C 1
ATOM 907 O O . THR A 1 111 ? 2.371 -9.002 -9.241 1.00 92.44 111 THR A O 1
ATOM 910 N N . ILE A 1 112 ? 3.509 -7.164 -9.824 1.00 94.06 112 ILE A N 1
ATOM 911 C CA . ILE A 1 112 ? 2.417 -6.502 -10.549 1.00 94.06 112 ILE A CA 1
ATOM 912 C C . ILE A 1 112 ? 2.833 -6.429 -12.017 1.00 94.06 112 ILE A C 1
ATOM 914 O O . ILE A 1 112 ? 3.744 -5.674 -12.370 1.00 94.06 112 ILE A O 1
ATOM 918 N N . SER A 1 113 ? 2.209 -7.239 -12.873 1.00 94.88 113 SER A N 1
ATOM 919 C CA . SER A 1 113 ? 2.588 -7.306 -14.289 1.00 94.88 113 SER A CA 1
ATOM 920 C C . SER A 1 113 ? 2.382 -5.976 -15.015 1.00 94.88 113 SER A C 1
ATOM 922 O O . SER A 1 113 ? 1.549 -5.161 -14.611 1.00 94.88 113 SER A O 1
ATOM 924 N N . ALA A 1 114 ? 3.123 -5.770 -16.103 1.00 93.50 114 ALA A N 1
ATOM 925 C CA . ALA A 1 114 ? 2.972 -4.598 -16.966 1.00 93.50 114 ALA A CA 1
ATOM 926 C C . ALA A 1 114 ? 1.498 -4.349 -17.352 1.00 93.50 114 ALA A C 1
ATOM 928 O O . ALA A 1 114 ? 0.787 -5.266 -17.777 1.00 93.50 114 ALA A O 1
ATOM 929 N N . GLY A 1 115 ? 1.026 -3.110 -17.192 1.00 94.12 115 GLY A N 1
ATOM 930 C CA . GLY A 1 115 ? -0.351 -2.709 -17.504 1.00 94.12 115 GLY A CA 1
ATOM 931 C C . GLY A 1 115 ? -1.430 -3.250 -16.555 1.00 94.12 115 GLY A C 1
ATOM 932 O O . GLY A 1 115 ? -2.617 -3.026 -16.801 1.00 94.12 115 GLY A O 1
ATOM 933 N N . LYS A 1 116 ? -1.069 -3.992 -15.501 1.00 96.19 116 LYS A N 1
ATOM 934 C CA . LYS A 1 116 ? -2.023 -4.558 -14.534 1.00 96.19 116 LYS A CA 1
ATOM 935 C C . LYS A 1 116 ? -2.128 -3.708 -13.274 1.00 96.19 116 LYS A C 1
ATOM 937 O O . LYS A 1 116 ? -1.256 -2.898 -12.963 1.00 96.19 116 LYS A O 1
ATOM 942 N N . SER A 1 117 ? -3.212 -3.926 -12.542 1.00 95.88 117 SER A N 1
ATOM 943 C CA . SER A 1 117 ? -3.429 -3.349 -11.224 1.00 95.88 117 SER A CA 1
ATOM 944 C C . SER A 1 117 ? -3.316 -4.398 -10.128 1.00 95.88 117 SER A C 1
ATOM 946 O O . SER A 1 117 ? -3.516 -5.594 -10.350 1.00 95.88 117 SER A O 1
ATOM 948 N N . PHE A 1 118 ? -3.013 -3.918 -8.931 1.00 96.50 118 PHE A N 1
ATOM 949 C CA . PHE A 1 118 ? -3.071 -4.668 -7.692 1.00 96.50 118 PHE A CA 1
ATOM 950 C C . PHE A 1 118 ? -3.944 -3.919 -6.692 1.00 96.50 118 PHE A C 1
ATOM 952 O O . PHE A 1 118 ? -3.824 -2.700 -6.570 1.00 96.50 118 PHE A O 1
ATOM 959 N N . VAL A 1 119 ? -4.824 -4.636 -5.994 1.00 96.69 119 VAL A N 1
ATOM 960 C CA . VAL A 1 119 ? -5.747 -4.039 -5.026 1.00 96.69 119 VAL A CA 1
ATOM 961 C C . VAL A 1 119 ? -5.466 -4.595 -3.644 1.00 96.69 119 VAL A C 1
ATOM 963 O O . VAL A 1 119 ? -5.486 -5.809 -3.423 1.00 96.69 119 VAL A O 1
ATOM 966 N N . PHE A 1 120 ? -5.254 -3.680 -2.713 1.00 97.44 120 PHE A N 1
ATOM 967 C CA . PHE A 1 120 ? -5.191 -3.966 -1.293 1.00 97.44 120 PHE A CA 1
ATOM 968 C C . PHE A 1 120 ? -6.161 -3.063 -0.556 1.00 97.44 120 PHE A C 1
ATOM 970 O O . PHE A 1 120 ? -6.660 -2.093 -1.123 1.00 97.44 120 PHE A O 1
ATOM 977 N N . GLY A 1 121 ? -6.452 -3.379 0.693 1.00 97.81 121 GLY A N 1
ATOM 978 C CA . GLY A 1 121 ? -7.335 -2.534 1.471 1.00 97.81 121 GLY A CA 1
ATOM 979 C C . GLY A 1 121 ? -6.999 -2.572 2.941 1.00 97.81 121 GLY A C 1
ATOM 980 O O . GLY A 1 121 ? -6.208 -3.402 3.403 1.00 97.81 121 GLY A O 1
ATOM 981 N N . PHE A 1 122 ? -7.541 -1.586 3.637 1.00 98.06 122 PHE A N 1
ATOM 982 C CA . PHE A 1 122 ? -7.255 -1.360 5.037 1.00 98.06 122 PHE A CA 1
ATOM 983 C C . PHE A 1 122 ? -8.397 -0.640 5.753 1.00 98.06 122 PHE A C 1
ATOM 985 O O . PHE A 1 122 ? -9.224 0.022 5.123 1.00 98.06 122 PHE A O 1
ATOM 992 N N . ILE A 1 123 ? -8.422 -0.755 7.079 1.00 98.06 123 ILE A N 1
ATOM 993 C CA . ILE A 1 123 ? -9.306 -0.004 7.975 1.00 98.06 123 ILE A CA 1
ATOM 994 C C . ILE A 1 123 ? -8.432 0.787 8.947 1.00 98.06 123 ILE A C 1
ATOM 996 O O . ILE A 1 123 ? -7.570 0.207 9.612 1.00 98.06 123 ILE A O 1
ATOM 1000 N N . ILE A 1 124 ? -8.658 2.098 9.022 1.00 96.75 124 ILE A N 1
ATOM 1001 C CA . ILE A 1 124 ? -7.929 3.011 9.913 1.00 96.75 124 ILE A CA 1
ATOM 1002 C C . ILE A 1 124 ? -8.868 3.745 10.874 1.00 96.75 124 ILE A C 1
ATOM 1004 O O . ILE A 1 124 ? -10.064 3.857 10.593 1.00 96.75 124 ILE A O 1
ATOM 1008 N N . GLU A 1 125 ? -8.292 4.229 11.973 1.00 93.31 125 GLU A N 1
ATOM 1009 C CA . GLU A 1 125 ? -8.879 5.152 12.962 1.00 93.31 125 GLU A CA 1
ATOM 1010 C C . GLU A 1 125 ? -8.777 6.633 12.559 1.00 93.31 125 GLU A C 1
ATOM 1012 O O . GLU A 1 125 ? -7.754 7.015 11.937 1.00 93.31 125 GLU A O 1
#

Sequence (125 aa):
SFNYSCGPYTCDSKVEVCQSIYGINDGCIPREKLDVSIITKEINSWSENNNKENFTQYDAIIQNNVNRDIKQIYVYIDPKKFILRDNSSLWNMIPDTTKDNHLILPTYQETISAGKSFVFGFIIE

Radius of gyration: 15.89 Å; chains: 1; bounding box: 45×33×41 Å

Inte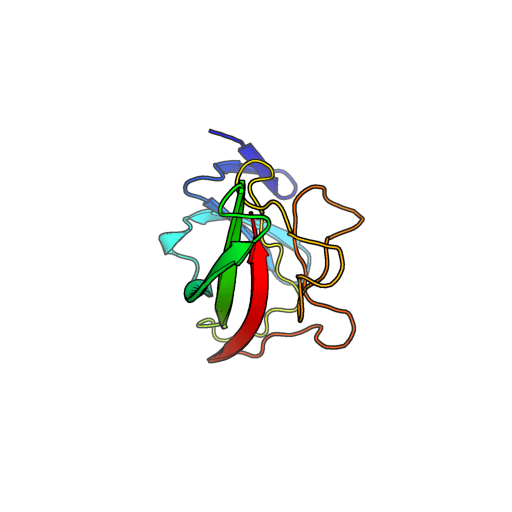rPro domains:
  IPR019028 Carbohydrate binding domain CBM49 [PF09478] (37-124)
  IPR019028 Carbohydrate binding domain CBM49 [SM01063] (36-125)
  IPR052879 Dictyostelium Spore Germination and Stalk Formation [PTHR33239] (6-125)

pLDDT: mean 89.49, std 7.63, range [51.28, 98.31]

Foldseek 3Di:
DDWDDQPVEIEDPVFWDFDDDPNRGPYTDGPVPQQKDKDKDWDDWDAPPVRPDIKTKIKIKIFAQDQAKDQKDWAADDCVWAAAPDPVFKPQWDDDPVDPRTIMGDPVDRIAGHRGMDMIMGMHD